Protein AF-A0A1Q3LEE1-F1 (afdb_monomer)

Structure (mmCIF, N/CA/C/O backbone):
data_AF-A0A1Q3LEE1-F1
#
_entry.id   AF-A0A1Q3LEE1-F1
#
loop_
_atom_site.group_PDB
_atom_site.id
_atom_site.type_symbol
_atom_site.label_atom_id
_atom_site.label_alt_id
_atom_site.label_comp_id
_atom_site.label_asym_id
_atom_site.label_entity_id
_atom_site.label_seq_id
_atom_site.pdbx_PDB_ins_code
_atom_site.Cartn_x
_atom_site.Cartn_y
_atom_site.Cartn_z
_atom_site.occupancy
_atom_site.B_iso_or_equiv
_atom_site.auth_seq_id
_atom_site.auth_comp_id
_atom_site.auth_asym_id
_atom_site.auth_atom_id
_atom_site.pdbx_PDB_model_num
ATOM 1 N N . MET A 1 1 ? 11.798 -14.692 -17.135 1.00 53.94 1 MET A N 1
ATOM 2 C CA . MET A 1 1 ? 11.768 -13.295 -17.618 1.00 53.94 1 MET A CA 1
ATOM 3 C C . MET A 1 1 ? 13.071 -13.007 -18.363 1.00 53.94 1 MET A C 1
ATOM 5 O O . MET A 1 1 ? 14.098 -13.485 -17.883 1.00 53.94 1 MET A O 1
ATOM 9 N N . PRO A 1 2 ? 13.052 -12.313 -19.517 1.00 54.94 2 PRO A N 1
ATOM 10 C CA . PRO A 1 2 ? 14.254 -12.008 -20.306 1.00 54.94 2 PRO A CA 1
ATOM 11 C C . PRO A 1 2 ? 15.238 -11.111 -19.531 1.00 54.94 2 PRO A C 1
ATOM 13 O O . PRO A 1 2 ? 14.809 -10.198 -18.829 1.00 54.94 2 PRO A O 1
ATOM 16 N N . HIS A 1 3 ? 16.548 -11.368 -19.636 1.00 54.69 3 HIS A N 1
ATOM 17 C CA . HIS A 1 3 ? 17.606 -10.634 -18.909 1.00 54.69 3 HIS A CA 1
ATOM 18 C C . HIS A 1 3 ? 17.744 -9.156 -19.316 1.00 54.69 3 HIS A C 1
ATOM 20 O O . HIS A 1 3 ? 18.229 -8.341 -18.546 1.00 54.69 3 HIS A O 1
ATOM 26 N N . GLU A 1 4 ? 17.251 -8.802 -20.494 1.00 56.72 4 GLU A N 1
ATOM 27 C CA . GLU A 1 4 ? 17.292 -7.465 -21.109 1.00 56.72 4 GLU A CA 1
ATOM 28 C C . GLU A 1 4 ? 16.607 -6.384 -20.251 1.00 56.72 4 GLU A C 1
ATOM 30 O O . GLU A 1 4 ? 16.949 -5.207 -20.311 1.00 56.72 4 GLU A O 1
ATOM 35 N N . TRP A 1 5 ? 15.644 -6.784 -19.415 1.00 54.28 5 TRP A N 1
ATOM 36 C CA . TRP A 1 5 ? 14.927 -5.875 -18.519 1.00 54.28 5 TRP A CA 1
ATOM 37 C C . TRP A 1 5 ? 15.733 -5.516 -17.261 1.00 54.28 5 TRP A C 1
ATOM 39 O O . TRP A 1 5 ? 15.422 -4.515 -16.624 1.00 54.28 5 TRP A O 1
ATOM 49 N N . LEU A 1 6 ? 16.778 -6.285 -16.917 1.00 52.91 6 LEU A N 1
ATOM 50 C CA . LEU A 1 6 ? 17.657 -5.997 -15.775 1.00 52.91 6 LEU A CA 1
ATOM 51 C C . LEU A 1 6 ? 18.603 -4.824 -16.056 1.00 52.91 6 LEU A C 1
ATOM 53 O O . LEU A 1 6 ? 18.880 -4.054 -15.145 1.00 52.91 6 LEU A O 1
ATOM 57 N N . GLU A 1 7 ? 19.041 -4.627 -17.304 1.00 54.00 7 GLU A N 1
ATOM 58 C CA . GLU A 1 7 ? 20.001 -3.566 -17.664 1.00 54.00 7 GLU A CA 1
ATOM 59 C C . GLU A 1 7 ? 19.440 -2.146 -17.504 1.00 54.00 7 GLU A C 1
ATOM 61 O O . GLU A 1 7 ? 20.195 -1.183 -17.384 1.00 54.00 7 GLU A O 1
ATOM 66 N N . ARG A 1 8 ? 18.110 -2.001 -17.477 1.00 56.00 8 ARG A N 1
ATOM 67 C CA . ARG A 1 8 ? 17.429 -0.712 -17.271 1.00 56.00 8 ARG A CA 1
ATOM 68 C C . ARG A 1 8 ? 17.064 -0.439 -15.815 1.00 56.00 8 ARG A C 1
ATOM 70 O O . ARG A 1 8 ? 16.550 0.635 -15.515 1.00 56.00 8 ARG A O 1
ATOM 77 N N . THR A 1 9 ? 17.320 -1.391 -14.922 1.00 55.12 9 THR A N 1
ATOM 78 C CA . THR A 1 9 ? 16.983 -1.288 -13.500 1.00 55.12 9 THR A CA 1
ATOM 79 C C . THR A 1 9 ? 18.255 -1.290 -12.654 1.00 55.12 9 THR A C 1
ATOM 81 O O . THR A 1 9 ? 19.209 -1.984 -12.993 1.00 55.12 9 THR A O 1
ATOM 84 N N . PRO A 1 10 ? 18.300 -0.581 -11.514 1.00 59.66 10 PRO A N 1
ATOM 85 C CA . PRO A 1 10 ? 19.472 -0.574 -10.635 1.00 59.66 10 PRO A CA 1
ATOM 86 C C . PRO A 1 10 ? 19.698 -1.903 -9.881 1.00 59.66 10 PRO A C 1
ATOM 88 O O . PRO A 1 10 ? 20.530 -1.954 -8.977 1.00 59.66 10 PRO A O 1
ATOM 91 N N . PHE A 1 11 ? 18.974 -2.981 -10.213 1.00 55.03 11 PHE A N 1
ATOM 92 C CA . PHE A 1 11 ? 19.088 -4.277 -9.545 1.00 55.03 11 PHE A CA 1
ATOM 93 C C . PHE A 1 11 ? 19.726 -5.328 -10.438 1.00 55.03 11 PHE A C 1
ATOM 95 O O . PHE A 1 11 ? 19.343 -5.524 -11.582 1.00 55.03 11 PHE A O 1
ATOM 102 N N . SER A 1 12 ? 20.639 -6.092 -9.847 1.00 61.00 12 SER A N 1
ATOM 103 C CA . SER A 1 12 ? 21.261 -7.269 -10.453 1.00 61.00 12 SER A CA 1
ATOM 104 C C . SER A 1 12 ? 20.377 -8.522 -10.410 1.00 61.00 12 SER A C 1
ATOM 106 O O . SER A 1 12 ? 20.724 -9.536 -11.010 1.00 61.00 12 SER A O 1
ATOM 108 N N . SER A 1 13 ? 19.244 -8.491 -9.692 1.00 64.00 13 SER A N 1
ATOM 109 C CA . SER A 1 13 ? 18.346 -9.641 -9.549 1.00 64.00 13 SER A CA 1
ATOM 110 C C . SER A 1 13 ? 16.926 -9.252 -9.126 1.00 64.00 13 SER A C 1
ATOM 112 O O . SER A 1 13 ? 16.731 -8.429 -8.231 1.00 64.00 13 SER A O 1
ATOM 114 N N . TRP A 1 14 ? 15.933 -9.943 -9.696 1.00 64.44 14 TRP A N 1
ATOM 115 C CA . TRP A 1 14 ? 14.504 -9.853 -9.351 1.00 64.44 14 TRP A CA 1
ATOM 116 C C . TRP A 1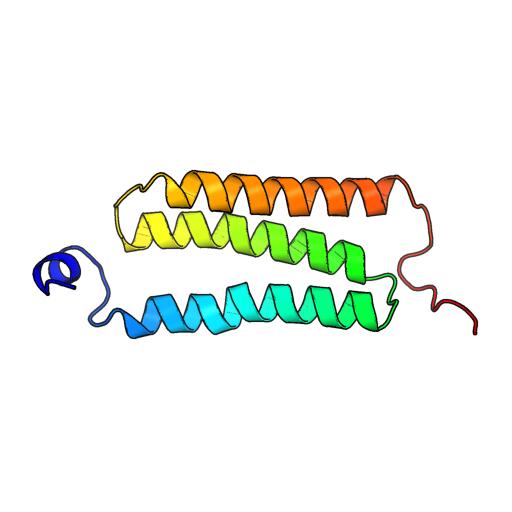 14 ? 14.168 -10.346 -7.933 1.00 64.44 14 TRP A C 1
ATOM 118 O O . TRP A 1 14 ? 13.053 -10.153 -7.451 1.00 64.44 14 TRP A O 1
ATOM 128 N N . VAL A 1 15 ? 15.131 -10.969 -7.251 1.00 68.75 15 VAL A N 1
ATOM 129 C CA . VAL A 1 15 ? 14.967 -11.499 -5.891 1.00 68.75 15 VAL A CA 1
ATOM 130 C C . VAL A 1 15 ? 14.830 -10.376 -4.861 1.00 68.75 15 VAL A C 1
ATOM 132 O O . VAL A 1 15 ? 14.039 -10.501 -3.930 1.00 68.75 15 VAL A O 1
ATOM 135 N N . TRP A 1 16 ? 15.547 -9.261 -5.032 1.00 71.94 16 TRP A N 1
ATOM 136 C CA . TRP A 1 16 ? 15.526 -8.154 -4.071 1.00 71.94 16 TRP A CA 1
ATOM 137 C C . TRP A 1 16 ? 14.178 -7.422 -4.022 1.00 71.94 16 TRP A C 1
ATOM 139 O O . TRP A 1 16 ? 13.624 -7.314 -2.926 1.00 71.94 16 TRP A O 1
ATOM 149 N N . PRO A 1 17 ? 13.585 -6.996 -5.158 1.00 69.62 17 PRO A N 1
ATOM 150 C CA . PRO A 1 17 ? 12.239 -6.422 -5.156 1.00 69.62 17 PRO A CA 1
ATOM 151 C C . PRO A 1 17 ? 11.198 -7.375 -4.556 1.00 69.62 17 PRO A C 1
ATOM 153 O O . PRO A 1 17 ? 10.384 -6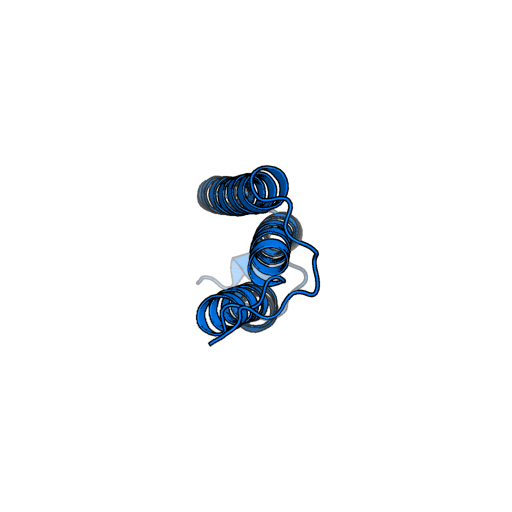.961 -3.734 1.00 69.62 17 PRO A O 1
ATOM 156 N N . GLY A 1 18 ? 11.265 -8.667 -4.904 1.00 74.06 18 GLY A N 1
ATOM 157 C CA . GLY A 1 18 ? 10.355 -9.689 -4.384 1.00 74.06 18 GLY A CA 1
ATOM 158 C C . GLY A 1 18 ? 10.486 -9.920 -2.875 1.00 74.06 18 GLY A C 1
ATOM 159 O O . GLY A 1 18 ? 9.482 -10.098 -2.188 1.00 74.06 18 GLY A O 1
ATOM 160 N N . LEU A 1 19 ? 11.707 -9.873 -2.334 1.00 80.81 19 LEU A N 1
ATOM 161 C CA . LEU A 1 19 ? 11.948 -10.022 -0.899 1.00 80.81 19 LEU A CA 1
ATOM 162 C C . LEU A 1 19 ? 11.371 -8.844 -0.113 1.00 80.81 19 LEU A C 1
ATOM 164 O O . LEU A 1 19 ? 10.729 -9.044 0.915 1.00 80.81 19 LEU A O 1
ATOM 168 N N . ILE A 1 20 ? 11.567 -7.620 -0.603 1.00 78.69 20 ILE A N 1
ATOM 169 C CA . ILE A 1 20 ? 11.047 -6.428 0.067 1.00 78.69 20 ILE A CA 1
ATOM 170 C C . ILE A 1 20 ? 9.512 -6.392 -0.019 1.00 78.69 20 ILE A C 1
ATOM 172 O O . ILE A 1 20 ? 8.859 -6.104 0.983 1.00 78.69 20 ILE A O 1
ATOM 176 N N . LEU A 1 21 ? 8.929 -6.789 -1.157 1.00 79.88 21 LEU A N 1
ATOM 177 C CA . LEU A 1 21 ? 7.489 -7.042 -1.293 1.00 79.88 21 LEU A CA 1
ATOM 178 C C . LEU A 1 21 ? 6.987 -8.031 -0.235 1.00 79.88 21 LEU A C 1
ATOM 180 O O . LEU A 1 21 ? 6.049 -7.741 0.503 1.00 79.88 21 LEU A O 1
ATOM 184 N N . GLY A 1 22 ? 7.628 -9.194 -0.123 1.00 78.69 22 GLY A N 1
ATOM 185 C CA . GLY A 1 22 ? 7.212 -10.226 0.824 1.00 78.69 22 GLY A CA 1
ATOM 186 C C . GLY A 1 22 ? 7.330 -9.780 2.283 1.00 78.69 22 GLY A C 1
ATOM 187 O O . GLY A 1 22 ? 6.417 -10.000 3.077 1.00 78.69 22 GLY A O 1
ATOM 188 N N . VAL A 1 23 ? 8.435 -9.123 2.639 1.00 81.69 23 VAL A N 1
ATOM 189 C CA . VAL A 1 23 ? 8.746 -8.769 4.030 1.00 81.69 23 VAL A CA 1
ATOM 190 C C . VAL A 1 23 ? 8.045 -7.487 4.467 1.00 81.69 23 VAL A C 1
ATOM 192 O O . VAL A 1 23 ? 7.413 -7.476 5.519 1.00 81.69 23 VAL A O 1
ATOM 195 N N . ILE A 1 24 ? 8.134 -6.405 3.692 1.00 79.31 24 ILE A N 1
ATOM 196 C CA . ILE A 1 24 ? 7.577 -5.104 4.087 1.00 79.31 24 ILE A CA 1
ATOM 197 C C . ILE A 1 24 ? 6.080 -5.064 3.796 1.00 79.31 24 ILE A C 1
ATOM 199 O O . ILE A 1 24 ? 5.281 -4.833 4.706 1.00 79.31 24 ILE A O 1
ATOM 203 N N . VAL A 1 25 ? 5.682 -5.322 2.548 1.00 81.31 25 VAL A N 1
ATOM 204 C CA . VAL A 1 25 ? 4.265 -5.254 2.165 1.00 81.31 25 VAL A CA 1
ATOM 205 C C . VAL A 1 25 ? 3.509 -6.424 2.786 1.00 81.31 25 VAL A C 1
ATOM 207 O O . VAL A 1 25 ? 2.568 -6.198 3.551 1.00 81.31 25 VAL A O 1
ATOM 210 N N . GLY A 1 26 ? 3.977 -7.655 2.564 1.00 78.88 26 GLY A N 1
ATOM 211 C CA . GLY A 1 26 ? 3.373 -8.856 3.144 1.00 78.88 26 GLY A CA 1
ATOM 212 C C . GLY A 1 26 ? 3.398 -8.857 4.675 1.00 78.88 26 GLY A C 1
ATOM 213 O O . GLY A 1 26 ? 2.387 -9.172 5.305 1.00 78.88 26 GLY A O 1
ATOM 214 N N . GLY A 1 27 ? 4.501 -8.419 5.293 1.00 81.38 27 GLY A N 1
ATOM 215 C CA . GLY A 1 27 ? 4.602 -8.283 6.749 1.00 81.38 27 GLY A CA 1
ATOM 216 C C . GLY A 1 27 ? 3.633 -7.251 7.323 1.00 81.38 27 GLY A C 1
ATOM 217 O O . GLY A 1 27 ? 2.971 -7.533 8.321 1.00 81.38 27 GLY A O 1
ATOM 218 N N . SER A 1 28 ? 3.466 -6.091 6.676 1.00 78.81 28 SER A N 1
ATOM 219 C CA . SER A 1 28 ? 2.489 -5.082 7.116 1.00 78.81 28 SER A CA 1
ATOM 220 C C . SER A 1 28 ? 1.048 -5.610 7.076 1.00 78.81 28 SER A C 1
ATOM 222 O O . SER A 1 28 ? 0.274 -5.359 8.002 1.00 78.81 28 SER A O 1
ATOM 224 N N . GLN A 1 29 ? 0.703 -6.399 6.051 1.00 77.69 29 GLN A N 1
ATOM 225 C CA . GLN A 1 29 ? -0.618 -7.016 5.917 1.00 77.69 29 GLN A CA 1
ATOM 226 C C . GLN A 1 29 ? -0.836 -8.121 6.958 1.00 77.69 29 GLN A C 1
ATOM 228 O O . GLN A 1 29 ? -1.891 -8.174 7.592 1.00 77.69 29 GLN A O 1
ATOM 233 N N . LEU A 1 30 ? 0.176 -8.963 7.193 1.00 79.38 30 LEU A N 1
ATOM 234 C CA . LEU A 1 30 ? 0.163 -9.976 8.251 1.00 79.38 30 LEU A CA 1
ATOM 235 C C . LEU A 1 30 ? -0.036 -9.344 9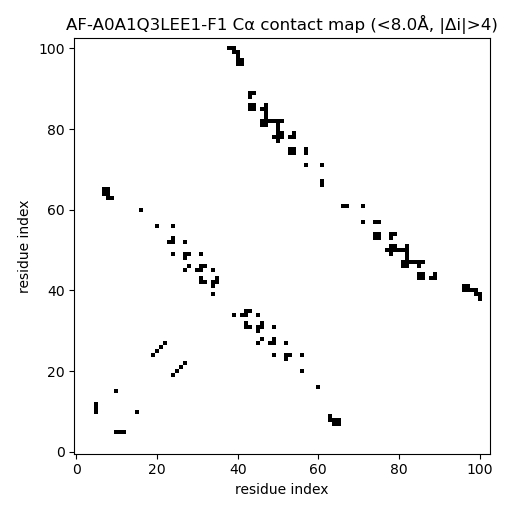.630 1.00 79.38 30 LEU A C 1
ATOM 237 O O . LEU A 1 30 ? -0.889 -9.802 10.387 1.00 79.38 30 LEU A O 1
ATOM 241 N N . LEU A 1 31 ? 0.689 -8.268 9.943 1.00 75.31 31 LEU A N 1
ATOM 242 C CA . LEU A 1 31 ? 0.541 -7.543 11.207 1.00 75.31 31 LEU A CA 1
ATOM 243 C C . LEU A 1 31 ? -0.871 -6.971 11.379 1.00 75.31 31 LEU A C 1
ATOM 245 O O . LEU A 1 31 ? -1.435 -7.066 12.471 1.00 75.31 31 LEU A O 1
ATOM 249 N N . ALA A 1 32 ? -1.469 -6.437 10.312 1.00 73.06 32 ALA A N 1
ATOM 250 C CA . ALA A 1 32 ? -2.841 -5.943 10.345 1.00 73.06 32 ALA A CA 1
ATOM 251 C C . ALA A 1 32 ? -3.853 -7.072 10.626 1.00 73.06 32 ALA A C 1
ATOM 253 O O . ALA A 1 32 ? -4.694 -6.939 11.516 1.00 73.06 32 ALA A O 1
ATOM 254 N N . ILE A 1 33 ? -3.719 -8.223 9.955 1.00 75.25 33 ILE A N 1
ATOM 255 C CA . ILE A 1 33 ? -4.592 -9.393 10.165 1.00 75.25 33 ILE A CA 1
ATOM 256 C C . ILE A 1 33 ? -4.417 -9.979 11.571 1.00 75.25 33 ILE A C 1
ATOM 258 O O . ILE A 1 33 ? -5.403 -10.302 12.234 1.00 75.25 33 ILE A O 1
ATOM 262 N N . VAL A 1 34 ? -3.179 -10.110 12.054 1.00 75.25 34 VAL A N 1
ATOM 263 C CA . VAL A 1 34 ? -2.889 -10.612 13.406 1.00 75.25 34 VAL A CA 1
ATOM 264 C C . VAL A 1 34 ? -3.498 -9.685 14.460 1.00 75.25 34 VAL A C 1
ATOM 266 O O . VAL A 1 34 ? -4.140 -10.162 15.400 1.00 75.25 34 VAL A O 1
ATOM 269 N N . ALA A 1 35 ? -3.383 -8.367 14.282 1.00 68.06 35 ALA A N 1
ATOM 270 C CA . ALA A 1 35 ? -3.985 -7.395 15.187 1.00 68.06 35 ALA A CA 1
ATOM 271 C C . ALA A 1 35 ? -5.521 -7.449 15.171 1.00 68.06 35 ALA A C 1
ATOM 273 O O . ALA A 1 35 ? -6.152 -7.367 16.230 1.00 68.06 35 ALA A O 1
ATOM 274 N N . GLN A 1 36 ? -6.125 -7.646 13.994 1.00 68.25 36 GLN A N 1
ATOM 275 C CA . GLN A 1 36 ? -7.572 -7.800 13.848 1.00 68.25 36 GLN A CA 1
ATOM 276 C C . GLN A 1 36 ? -8.075 -9.091 14.502 1.00 68.25 36 GLN A C 1
ATOM 278 O O . GLN A 1 36 ? -9.063 -9.073 15.239 1.00 68.25 36 GLN A O 1
ATOM 283 N N . ARG A 1 37 ? -7.358 -10.205 14.314 1.00 69.62 37 ARG A N 1
ATOM 284 C CA . ARG A 1 37 ? -7.688 -11.501 14.921 1.00 69.62 37 ARG A CA 1
ATOM 285 C C . ARG A 1 37 ? -7.523 -11.490 16.442 1.00 69.62 37 ARG A C 1
ATOM 287 O O . ARG A 1 37 ? -8.285 -12.154 17.137 1.00 69.62 37 ARG A O 1
ATOM 294 N N . GLY A 1 38 ? -6.598 -10.681 16.956 1.00 66.38 38 GLY A N 1
ATOM 295 C CA . GLY A 1 38 ? -6.440 -10.407 18.385 1.00 66.38 38 GLY A CA 1
ATOM 296 C C . GLY A 1 38 ? -7.455 -9.417 18.977 1.00 66.38 38 GLY A C 1
ATOM 297 O O . GLY A 1 38 ? -7.376 -9.127 20.168 1.00 66.38 38 GLY A O 1
ATOM 298 N N . ARG A 1 39 ? -8.402 -8.891 18.176 1.00 61.03 39 ARG A N 1
ATOM 299 C CA . ARG A 1 39 ? -9.383 -7.855 18.568 1.00 61.03 39 ARG A CA 1
ATOM 300 C C . ARG A 1 39 ? -8.751 -6.614 19.210 1.00 61.03 39 ARG A C 1
ATOM 302 O O . ARG A 1 39 ? -9.369 -5.948 20.043 1.00 61.03 39 ARG A O 1
ATOM 309 N N . TYR A 1 40 ? -7.519 -6.287 18.832 1.00 58.19 40 TYR A N 1
ATOM 310 C CA . TYR A 1 40 ? -6.848 -5.110 19.364 1.00 58.19 40 TYR A CA 1
ATOM 311 C C . TYR A 1 40 ? -7.421 -3.842 18.726 1.00 58.19 40 TYR A C 1
ATOM 313 O O . TYR A 1 40 ? -7.606 -3.779 17.514 1.00 58.19 40 TYR A O 1
ATOM 321 N N . SER A 1 41 ? -7.651 -2.795 19.524 1.00 59.22 41 SER A N 1
ATOM 322 C CA . SER A 1 41 ? -8.162 -1.506 19.023 1.00 59.22 41 SER A CA 1
ATOM 323 C C . SER A 1 41 ? -7.233 -0.848 17.987 1.00 59.22 41 SER A C 1
ATOM 325 O O . SER A 1 41 ? -7.691 -0.050 17.175 1.00 59.22 41 SER A O 1
ATOM 327 N N . ILE A 1 42 ? -5.943 -1.215 17.975 1.00 64.81 42 ILE A N 1
ATOM 328 C CA . ILE A 1 42 ? -4.945 -0.757 16.994 1.00 64.81 42 ILE A CA 1
ATOM 329 C C . ILE A 1 42 ? -5.085 -1.431 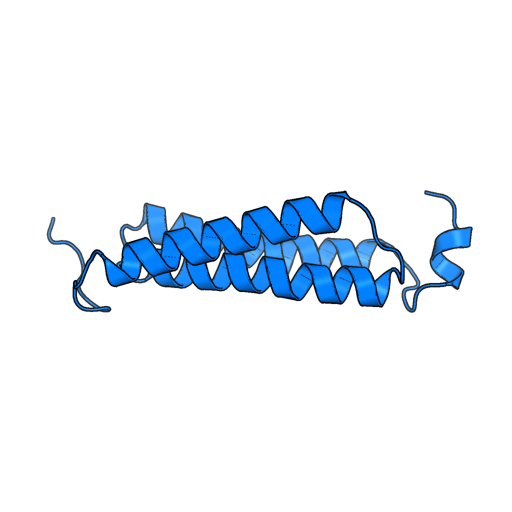15.618 1.00 64.81 42 ILE A C 1
ATOM 331 O O . ILE A 1 42 ? -4.464 -0.980 14.660 1.00 64.81 42 ILE A O 1
ATOM 335 N N . ALA A 1 43 ? -5.913 -2.477 15.490 1.00 68.19 43 ALA A N 1
ATOM 336 C CA . ALA A 1 43 ? -6.101 -3.212 14.239 1.00 68.19 43 ALA A CA 1
ATOM 337 C C . ALA A 1 43 ? -6.466 -2.283 13.076 1.00 68.19 43 ALA A C 1
ATOM 339 O O . ALA A 1 43 ? -5.864 -2.359 12.011 1.00 68.19 43 ALA A O 1
ATOM 340 N N . TRP A 1 44 ? -7.382 -1.340 13.296 1.00 68.81 44 TRP A N 1
ATOM 341 C CA . TRP A 1 44 ? -7.798 -0.393 12.263 1.00 68.81 44 TRP A CA 1
ATOM 342 C C . TRP A 1 44 ? -6.684 0.589 11.873 1.00 68.81 44 TRP A C 1
ATOM 344 O O . TRP A 1 44 ? -6.502 0.867 10.691 1.00 68.81 44 TRP A O 1
ATOM 354 N N . GLY A 1 45 ? -5.871 1.039 12.835 1.00 73.62 45 GLY A N 1
ATOM 355 C CA . GLY A 1 45 ? -4.676 1.843 12.554 1.00 73.62 45 GLY A CA 1
ATOM 356 C C . GLY A 1 45 ? -3.633 1.074 11.743 1.00 73.62 45 GLY A C 1
ATOM 357 O O . GLY A 1 45 ? -3.052 1.620 10.810 1.00 73.62 45 GLY A O 1
ATOM 358 N N . LEU A 1 46 ? -3.450 -0.217 12.034 1.00 77.06 46 LEU A N 1
ATOM 359 C CA . LEU A 1 46 ? -2.560 -1.101 11.278 1.00 77.06 46 LEU A CA 1
ATOM 360 C C . LEU A 1 46 ? -3.084 -1.398 9.870 1.00 77.06 46 LEU A C 1
ATOM 362 O O . LEU A 1 46 ? -2.287 -1.460 8.939 1.00 77.06 46 LEU A O 1
ATOM 366 N N . HIS A 1 47 ? -4.400 -1.523 9.677 1.00 78.31 47 HIS A N 1
ATOM 367 C CA . HIS A 1 47 ? -4.985 -1.639 8.338 1.00 78.31 47 HIS A CA 1
ATOM 368 C C . HIS A 1 47 ? -4.767 -0.371 7.508 1.00 78.31 47 HIS A C 1
ATOM 370 O O . HIS A 1 47 ? -4.407 -0.483 6.334 1.00 78.31 47 HIS A O 1
ATOM 376 N N . ALA A 1 48 ? -4.924 0.813 8.111 1.00 77.56 48 ALA A N 1
ATOM 377 C CA . ALA A 1 48 ? -4.628 2.083 7.452 1.00 77.56 48 ALA A CA 1
ATOM 378 C C . ALA A 1 48 ? -3.134 2.207 7.111 1.00 77.56 48 ALA A C 1
ATOM 380 O O . ALA A 1 48 ? -2.783 2.525 5.978 1.00 77.56 48 ALA A O 1
ATOM 381 N N . ALA A 1 49 ? -2.249 1.878 8.057 1.00 79.19 49 ALA A N 1
ATOM 382 C CA . ALA A 1 49 ? -0.805 1.887 7.835 1.00 79.19 49 ALA A CA 1
ATOM 383 C C . ALA A 1 49 ? -0.383 0.889 6.746 1.00 79.19 49 ALA A C 1
ATOM 385 O O . ALA A 1 49 ? 0.410 1.234 5.879 1.00 79.19 49 ALA A O 1
ATOM 386 N N . SER A 1 50 ? -0.940 -0.323 6.739 1.00 83.06 50 SER A N 1
ATOM 387 C CA . SER A 1 50 ? -0.653 -1.337 5.719 1.00 83.06 50 SER A CA 1
ATOM 388 C C . SER A 1 50 ? -1.129 -0.910 4.325 1.00 83.06 50 SER A C 1
ATOM 390 O O . SER A 1 50 ? -0.413 -1.115 3.345 1.00 83.06 50 SER A O 1
ATOM 392 N N . GLY A 1 51 ? -2.291 -0.255 4.225 1.00 81.88 51 GLY A N 1
ATOM 393 C CA . GLY A 1 51 ? -2.768 0.310 2.960 1.00 81.88 51 GLY A CA 1
ATOM 394 C C . GLY A 1 51 ? -1.854 1.429 2.450 1.00 81.88 51 GLY A C 1
ATOM 395 O O . GLY A 1 51 ? -1.509 1.451 1.269 1.00 81.88 51 GLY A O 1
ATOM 396 N N . LEU A 1 52 ? -1.364 2.290 3.348 1.00 83.00 52 LEU A N 1
ATOM 397 C CA . LEU A 1 52 ? -0.391 3.327 3.009 1.00 83.00 52 LEU A CA 1
ATOM 398 C C . LEU A 1 52 ? 0.964 2.737 2.586 1.00 83.00 52 LEU A C 1
ATOM 400 O O . LEU A 1 52 ? 1.554 3.201 1.614 1.00 83.00 52 LEU A O 1
ATOM 404 N N . VAL A 1 53 ? 1.442 1.693 3.270 1.00 85.00 53 VAL A N 1
ATOM 405 C CA . VAL A 1 53 ? 2.665 0.961 2.899 1.00 85.00 53 VAL A CA 1
ATOM 406 C C . VAL A 1 53 ? 2.535 0.375 1.495 1.00 85.00 53 VAL A C 1
ATOM 408 O O . VAL A 1 53 ? 3.457 0.527 0.699 1.00 85.00 53 VAL A O 1
ATOM 411 N N . MET A 1 54 ? 1.387 -0.222 1.158 1.00 81.56 54 MET A N 1
ATOM 412 C CA . MET A 1 54 ? 1.105 -0.706 -0.198 1.00 81.56 54 MET A CA 1
ATOM 413 C C . MET A 1 54 ? 1.160 0.434 -1.228 1.00 81.56 54 MET A C 1
ATOM 415 O O . MET A 1 54 ? 1.791 0.293 -2.271 1.00 81.56 54 MET A O 1
ATOM 419 N N . MET A 1 55 ? 0.554 1.590 -0.934 1.00 84.50 55 MET A N 1
ATOM 420 C CA . MET A 1 55 ? 0.591 2.751 -1.833 1.00 84.50 55 MET A CA 1
ATOM 421 C C . MET A 1 55 ? 2.017 3.281 -2.040 1.00 84.50 55 MET A C 1
ATOM 423 O O . MET A 1 55 ? 2.414 3.517 -3.179 1.00 84.50 55 MET A O 1
ATOM 427 N N . ILE A 1 56 ? 2.799 3.441 -0.965 1.00 83.62 56 ILE A N 1
ATOM 428 C CA . ILE A 1 56 ? 4.206 3.874 -1.029 1.00 83.62 56 ILE A CA 1
ATOM 429 C C . ILE A 1 56 ? 5.031 2.866 -1.832 1.00 83.62 56 ILE A C 1
ATOM 431 O O . ILE A 1 56 ? 5.838 3.260 -2.673 1.00 83.62 56 ILE A O 1
ATOM 435 N N . TRP A 1 57 ? 4.801 1.570 -1.614 1.00 83.69 57 TRP A N 1
ATOM 436 C CA . TRP A 1 57 ? 5.510 0.513 -2.320 1.00 83.69 57 TRP A CA 1
ATOM 437 C C . TRP A 1 57 ? 5.313 0.584 -3.834 1.00 83.69 57 TRP A C 1
ATOM 439 O O . TRP A 1 57 ? 6.272 0.418 -4.575 1.00 83.69 57 TRP A O 1
ATOM 449 N N . ILE A 1 58 ? 4.109 0.898 -4.310 1.00 81.19 58 ILE A N 1
ATOM 450 C CA . ILE A 1 58 ? 3.839 1.022 -5.749 1.00 81.19 58 ILE A CA 1
ATOM 451 C C . ILE A 1 58 ? 4.670 2.140 -6.384 1.00 81.19 58 ILE A C 1
ATOM 453 O O . ILE A 1 58 ? 5.188 1.960 -7.484 1.00 81.19 58 ILE A O 1
ATOM 457 N N . PHE A 1 59 ? 4.858 3.269 -5.694 1.00 79.94 59 PHE A N 1
ATOM 458 C CA . PHE A 1 59 ? 5.755 4.324 -6.176 1.00 79.94 59 PHE A CA 1
ATOM 459 C C . PHE A 1 59 ? 7.205 3.859 -6.229 1.00 79.94 59 PHE A C 1
ATOM 461 O O . PHE A 1 59 ? 7.899 4.154 -7.200 1.00 79.94 59 PHE A O 1
ATOM 468 N N . VAL A 1 60 ? 7.651 3.117 -5.212 1.00 80.50 60 VAL A N 1
ATOM 469 C CA . VAL A 1 60 ? 8.982 2.505 -5.214 1.00 80.50 60 VAL A CA 1
ATOM 470 C C . VAL A 1 60 ? 9.100 1.544 -6.397 1.00 80.50 60 VAL A C 1
ATOM 472 O O . VAL A 1 60 ? 10.026 1.672 -7.181 1.00 80.50 60 VAL A O 1
ATOM 475 N N . GLU A 1 61 ? 8.139 0.651 -6.613 1.00 76.88 61 GLU A N 1
ATOM 476 C CA . GLU A 1 61 ? 8.160 -0.324 -7.706 1.00 76.88 61 GLU A CA 1
ATOM 477 C C . GLU A 1 61 ? 8.186 0.336 -9.094 1.00 76.88 61 GLU A C 1
ATOM 479 O O . GLU A 1 61 ? 8.987 -0.059 -9.940 1.00 76.88 61 GLU A O 1
ATOM 484 N N . ILE A 1 62 ? 7.394 1.392 -9.313 1.00 78.38 62 ILE A N 1
ATOM 485 C CA . ILE A 1 62 ? 7.436 2.186 -10.551 1.00 78.38 62 ILE A CA 1
ATOM 486 C C . ILE A 1 62 ? 8.794 2.883 -10.708 1.00 78.38 62 ILE A C 1
ATOM 488 O O . ILE A 1 62 ? 9.348 2.885 -11.805 1.00 78.38 62 ILE A O 1
ATOM 492 N N . ALA A 1 63 ? 9.357 3.452 -9.637 1.00 75.75 63 ALA A N 1
ATOM 493 C CA . ALA A 1 63 ? 10.669 4.103 -9.677 1.00 75.75 63 ALA A CA 1
ATOM 494 C C . ALA A 1 63 ? 11.810 3.107 -9.946 1.00 75.75 63 ALA A C 1
ATOM 496 O O . ALA A 1 63 ? 12.787 3.453 -10.605 1.00 75.75 63 ALA A O 1
ATOM 497 N N . LEU A 1 64 ? 11.678 1.870 -9.463 1.00 68.62 64 LEU A N 1
ATOM 498 C CA . LEU A 1 64 ? 12.666 0.812 -9.648 1.00 68.62 64 LEU A CA 1
ATOM 499 C C . LEU A 1 64 ? 12.591 0.170 -11.036 1.00 68.62 64 LEU A C 1
ATOM 501 O O . LEU A 1 64 ? 13.633 -0.137 -11.609 1.00 68.62 64 LEU A O 1
ATOM 505 N N . LEU A 1 65 ? 11.383 -0.045 -11.564 1.00 70.38 65 LEU A N 1
ATOM 506 C CA . LEU A 1 65 ? 11.166 -0.680 -12.867 1.00 70.38 65 LEU A CA 1
ATOM 507 C C . LEU A 1 65 ? 11.128 0.322 -14.025 1.00 70.38 65 LEU A C 1
ATOM 509 O O . LEU A 1 65 ? 11.207 -0.100 -15.177 1.00 70.38 65 LEU A O 1
ATOM 513 N N . LEU A 1 66 ? 10.976 1.623 -13.735 1.00 69.31 66 LEU A N 1
ATOM 514 C CA . LEU A 1 66 ? 10.759 2.708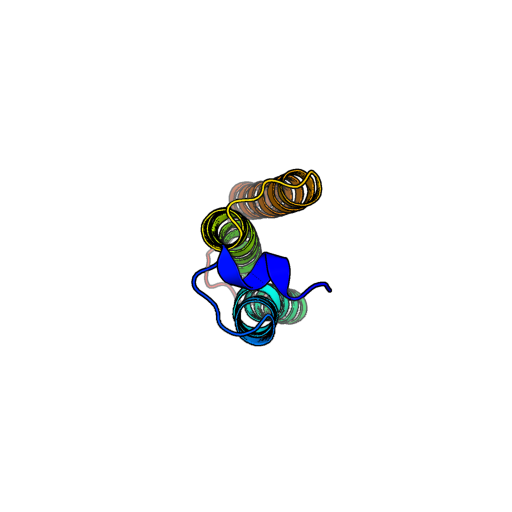 -14.708 1.00 69.31 66 LEU A CA 1
ATOM 515 C C . LEU A 1 66 ? 9.656 2.383 -15.734 1.00 69.31 66 LEU A C 1
ATOM 517 O O . LEU A 1 66 ? 9.632 2.908 -16.847 1.00 69.31 66 LEU A O 1
ATOM 521 N N . VAL A 1 67 ? 8.736 1.500 -15.349 1.00 71.81 67 VAL A N 1
ATOM 522 C CA . VAL A 1 67 ? 7.670 0.951 -16.179 1.00 71.81 67 VAL A CA 1
ATOM 523 C C . VAL A 1 67 ? 6.379 1.056 -15.400 1.00 71.81 67 VAL A C 1
ATOM 525 O O . VAL A 1 67 ? 6.277 0.613 -14.256 1.00 71.81 67 VAL A O 1
ATOM 528 N N . TRP A 1 68 ? 5.381 1.630 -16.057 1.00 73.75 68 TRP A N 1
ATOM 529 C CA . TRP A 1 68 ? 4.031 1.699 -15.539 1.00 73.75 68 TRP A CA 1
ATOM 530 C C . TRP A 1 68 ? 3.204 0.546 -16.109 1.00 73.75 68 TRP A C 1
ATOM 532 O O . TRP A 1 68 ? 3.149 0.351 -17.324 1.00 73.75 68 TRP A O 1
ATOM 542 N N . SER A 1 69 ? 2.560 -0.218 -15.228 1.00 76.88 69 SER A N 1
ATOM 543 C CA . SER A 1 69 ? 1.633 -1.291 -15.583 1.00 76.88 69 SER A CA 1
ATOM 544 C C . SER A 1 69 ? 0.240 -0.991 -15.020 1.00 76.88 69 SER A C 1
ATOM 546 O O . SER A 1 69 ? 0.138 -0.497 -13.895 1.00 76.88 69 SER A O 1
ATOM 548 N N . PRO A 1 70 ? -0.855 -1.359 -15.714 1.00 80.50 70 PRO A N 1
ATOM 549 C CA . PRO A 1 70 ? -2.214 -1.247 -15.175 1.00 80.50 70 PRO A CA 1
ATOM 550 C C . PRO A 1 70 ? -2.395 -1.915 -13.801 1.00 80.50 70 PRO A C 1
ATOM 552 O O . PRO A 1 70 ? -3.220 -1.475 -13.000 1.00 80.50 70 PRO A O 1
ATOM 555 N N . MET A 1 71 ? -1.595 -2.945 -13.498 1.00 77.69 71 MET A N 1
ATOM 556 C CA . MET A 1 71 ? -1.585 -3.614 -12.191 1.00 77.69 71 MET A CA 1
ATOM 557 C C . MET A 1 71 ? -1.216 -2.659 -11.051 1.00 77.69 71 MET A C 1
ATOM 559 O O . MET A 1 71 ? -1.818 -2.733 -9.982 1.00 77.69 71 MET A O 1
ATOM 563 N N . HIS A 1 72 ? -0.294 -1.718 -11.282 1.00 79.81 72 HIS A N 1
ATOM 564 C CA . HIS A 1 72 ? 0.072 -0.694 -10.299 1.00 79.81 72 HIS A CA 1
ATOM 565 C C . HIS A 1 72 ? -1.125 0.176 -9.927 1.00 79.81 72 HIS A C 1
ATOM 567 O O . HIS A 1 72 ? -1.339 0.452 -8.750 1.00 79.81 72 HIS A O 1
ATOM 573 N N . GLY A 1 73 ? -1.945 0.547 -10.914 1.00 78.94 73 GLY A N 1
ATOM 574 C CA . GLY A 1 73 ? -3.181 1.292 -10.679 1.00 78.94 73 GLY A CA 1
ATOM 575 C C . GLY A 1 73 ? -4.161 0.516 -9.800 1.00 78.94 73 GLY A C 1
ATOM 576 O O . GLY A 1 73 ? -4.657 1.055 -8.815 1.00 78.94 73 GLY A O 1
ATOM 577 N N . ILE A 1 74 ? -4.382 -0.768 -10.101 1.00 84.94 74 ILE A N 1
ATOM 578 C CA . ILE A 1 74 ? -5.295 -1.625 -9.329 1.00 84.94 74 ILE A CA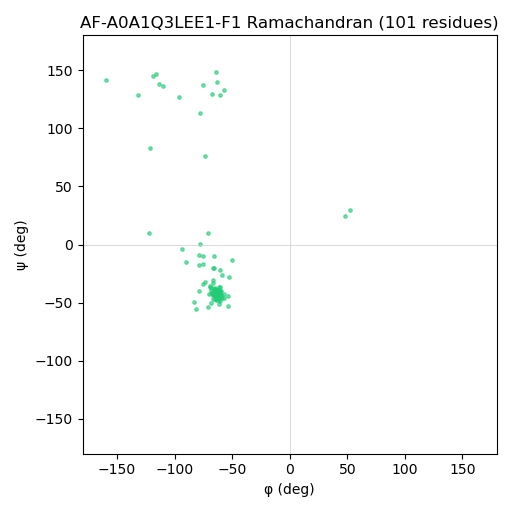 1
ATOM 579 C C . ILE A 1 74 ? -4.815 -1.755 -7.880 1.00 84.94 74 ILE A C 1
ATOM 581 O O . ILE A 1 74 ? -5.584 -1.488 -6.955 1.00 84.94 74 ILE A O 1
ATOM 585 N N . TYR A 1 75 ? -3.543 -2.106 -7.664 1.00 80.75 75 TYR A N 1
ATOM 586 C CA . TYR A 1 75 ? -3.001 -2.248 -6.313 1.00 80.75 75 TYR A CA 1
ATOM 587 C C . TYR A 1 75 ? -3.059 -0.926 -5.541 1.00 80.75 75 TYR A C 1
ATOM 589 O O . TYR A 1 75 ? -3.407 -0.923 -4.359 1.00 80.75 75 TYR A O 1
ATOM 597 N N . PHE A 1 76 ? -2.838 0.206 -6.210 1.00 84.75 76 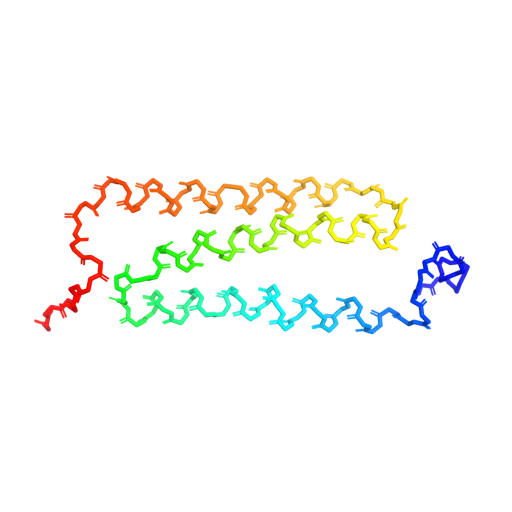PHE A N 1
ATOM 598 C CA . PHE A 1 76 ? -2.906 1.522 -5.584 1.00 84.75 76 PHE A CA 1
ATOM 599 C C . PHE A 1 76 ? -4.331 1.839 -5.144 1.00 84.75 76 PHE A C 1
ATOM 601 O O . PHE A 1 76 ? -4.550 2.232 -4.000 1.00 84.75 76 PHE A O 1
ATOM 608 N N . THR A 1 77 ? -5.314 1.602 -6.014 1.00 84.94 77 THR A N 1
ATOM 609 C CA . THR A 1 77 ? -6.728 1.793 -5.685 1.00 84.94 77 THR A CA 1
ATOM 610 C C . THR A 1 77 ? -7.166 0.873 -4.549 1.00 84.94 77 THR A C 1
ATOM 612 O O . THR A 1 77 ? -7.884 1.321 -3.659 1.00 84.94 77 THR A O 1
ATOM 615 N N . THR A 1 78 ? -6.713 -0.385 -4.517 1.00 85.19 78 THR A N 1
ATOM 616 C CA . THR A 1 78 ? -7.036 -1.293 -3.403 1.00 85.19 78 THR A CA 1
ATOM 617 C C . THR A 1 78 ? -6.396 -0.852 -2.085 1.00 85.19 78 THR A C 1
ATOM 619 O O . THR A 1 78 ? -7.080 -0.845 -1.063 1.00 85.19 78 THR A O 1
ATOM 622 N N . GLY A 1 79 ? -5.133 -0.406 -2.094 1.00 82.00 79 GLY A N 1
ATOM 623 C CA . GLY A 1 79 ? -4.458 0.147 -0.915 1.00 82.00 79 GLY A CA 1
ATOM 624 C C . GLY A 1 79 ? -5.116 1.437 -0.417 1.00 82.00 79 GLY A C 1
ATOM 625 O O . GLY A 1 79 ? -5.316 1.609 0.788 1.00 82.00 79 GLY A O 1
ATOM 626 N N . LEU A 1 80 ? -5.544 2.302 -1.339 1.00 84.06 80 LEU A N 1
ATOM 627 C CA . LEU A 1 80 ? -6.307 3.509 -1.032 1.00 84.06 80 LEU A CA 1
ATOM 628 C C . LEU A 1 80 ? -7.661 3.159 -0.413 1.00 84.06 80 LEU A C 1
ATOM 630 O O . LEU A 1 80 ? -8.008 3.706 0.630 1.00 84.06 80 LEU A O 1
ATOM 634 N N . LEU A 1 81 ? -8.402 2.220 -1.004 1.00 86.50 81 LEU A N 1
ATOM 635 C CA . LEU A 1 81 ? -9.695 1.783 -0.486 1.00 86.50 81 LEU A CA 1
ATOM 636 C C . LEU A 1 81 ? -9.548 1.159 0.906 1.00 86.50 81 LEU A C 1
ATOM 638 O O . LEU A 1 81 ? -10.301 1.513 1.808 1.00 86.50 81 LEU A O 1
ATOM 642 N N . GLN A 1 82 ? -8.547 0.298 1.110 1.00 83.06 82 GLN A N 1
ATOM 643 C CA . GLN A 1 82 ? -8.224 -0.264 2.423 1.00 83.06 82 GLN A CA 1
ATOM 644 C C . GLN A 1 82 ? -7.939 0.845 3.443 1.00 83.06 82 GLN A C 1
ATOM 646 O O . GLN A 1 82 ? -8.469 0.807 4.552 1.00 83.06 82 GLN A O 1
ATOM 651 N N . THR A 1 83 ? -7.140 1.847 3.069 1.00 81.75 83 THR A N 1
ATOM 652 C CA . THR A 1 83 ? -6.793 2.971 3.949 1.00 81.75 83 THR A CA 1
ATOM 653 C C . THR A 1 83 ? -8.018 3.814 4.286 1.00 81.75 83 THR A C 1
ATOM 655 O O . THR A 1 83 ? -8.262 4.090 5.457 1.00 81.75 83 THR A O 1
ATOM 658 N N . VAL A 1 84 ? -8.828 4.175 3.289 1.00 82.38 84 VAL A N 1
ATOM 659 C CA . VAL A 1 84 ? -10.053 4.963 3.473 1.00 82.38 84 VAL A CA 1
ATOM 660 C C . VAL A 1 84 ? -11.047 4.212 4.350 1.00 82.38 84 VAL A C 1
ATOM 662 O O . VAL A 1 84 ? -11.543 4.781 5.314 1.00 82.38 84 VAL A O 1
ATOM 665 N N . LEU A 1 85 ? -11.299 2.929 4.082 1.00 80.44 85 LEU A N 1
ATOM 666 C CA . LEU A 1 85 ? -12.192 2.109 4.902 1.00 80.44 85 LEU A CA 1
ATOM 667 C C . LEU A 1 85 ? -11.683 1.978 6.341 1.00 80.44 85 LEU A C 1
ATOM 669 O O . LEU A 1 85 ? -12.473 2.077 7.275 1.00 80.44 85 LEU A O 1
ATOM 673 N N . ALA A 1 86 ? -10.376 1.802 6.535 1.00 80.12 86 ALA A N 1
ATOM 674 C CA . ALA A 1 86 ? -9.777 1.722 7.861 1.00 80.12 86 ALA A CA 1
ATOM 675 C C . ALA A 1 86 ? -9.864 3.055 8.626 1.00 80.12 86 ALA A C 1
ATOM 677 O O . ALA A 1 86 ? -10.182 3.061 9.815 1.00 80.12 86 ALA A O 1
ATOM 678 N N . VAL A 1 87 ? -9.641 4.185 7.950 1.00 75.69 87 VAL A N 1
ATOM 679 C CA . VAL A 1 87 ? -9.787 5.530 8.529 1.00 75.69 87 VAL A CA 1
ATOM 680 C C . VAL A 1 87 ? -11.250 5.847 8.829 1.00 75.69 87 VAL A C 1
ATOM 682 O O . VAL A 1 87 ? -11.544 6.364 9.902 1.00 75.69 87 VAL A O 1
ATOM 685 N N . LEU A 1 88 ? -12.181 5.497 7.939 1.00 79.94 88 LEU A N 1
ATOM 686 C CA . LEU A 1 88 ? -13.616 5.635 8.188 1.00 79.94 88 LEU A CA 1
ATOM 687 C C . LEU A 1 88 ? -14.060 4.754 9.358 1.00 79.94 88 LEU A C 1
ATOM 689 O O . LEU A 1 88 ? -14.833 5.215 10.186 1.00 79.94 88 LEU A O 1
ATOM 693 N N . ALA A 1 89 ? -13.540 3.532 9.482 1.00 73.31 89 ALA A N 1
ATOM 694 C CA . ALA A 1 89 ? -13.808 2.667 10.628 1.00 73.31 89 ALA A CA 1
ATOM 695 C C . ALA A 1 89 ? -13.249 3.247 11.941 1.00 73.31 89 ALA A C 1
ATOM 697 O O . ALA A 1 89 ? -13.916 3.164 12.970 1.00 73.31 89 ALA A O 1
ATOM 698 N N . LEU A 1 90 ? -12.069 3.880 11.914 1.00 70.69 90 LEU A N 1
ATOM 699 C CA . LEU A 1 90 ? -11.517 4.619 13.059 1.00 70.69 90 LEU A CA 1
ATOM 700 C C . LEU A 1 90 ? -12.351 5.862 13.408 1.00 70.69 90 LEU A C 1
ATOM 702 O O . LEU A 1 90 ? -12.610 6.114 14.579 1.00 70.69 90 LEU A O 1
ATOM 706 N N . GLY A 1 91 ? -12.771 6.638 12.406 1.00 64.88 91 GLY A N 1
ATOM 707 C CA . GLY A 1 91 ? -13.524 7.882 12.586 1.00 64.88 91 GLY A CA 1
ATOM 708 C C . GLY A 1 91 ? -14.991 7.666 12.967 1.00 64.88 91 GLY A C 1
ATOM 709 O O . GLY A 1 91 ? -15.541 8.434 13.751 1.00 64.88 91 GLY A O 1
ATOM 710 N N . ALA A 1 92 ? -15.616 6.599 12.467 1.00 61.66 92 ALA A N 1
ATOM 711 C CA . ALA A 1 92 ? -16.978 6.200 12.819 1.00 61.66 92 ALA A CA 1
ATOM 712 C C . ALA A 1 92 ? -17.063 5.543 14.205 1.00 61.66 92 ALA A C 1
ATOM 714 O O . ALA A 1 92 ? -18.153 5.440 14.769 1.00 61.66 92 ALA A O 1
ATOM 715 N N . TRP A 1 93 ? -15.934 5.098 14.766 1.00 52.00 93 TRP A N 1
ATOM 716 C CA . TRP A 1 93 ? -15.892 4.393 16.040 1.00 52.00 93 TRP A CA 1
ATOM 717 C C . TRP A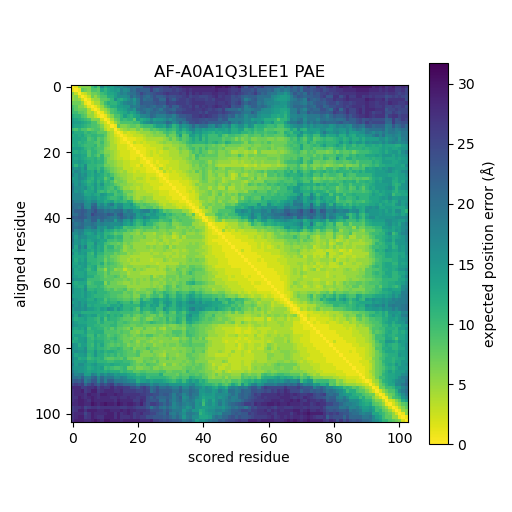 1 93 ? -15.011 5.138 17.053 1.00 52.00 93 TRP A C 1
ATOM 719 O O . TRP A 1 93 ? -13.848 4.778 17.243 1.00 52.00 93 TRP A O 1
ATOM 729 N N . PRO A 1 94 ? -15.545 6.158 17.757 1.00 53.69 94 PRO A N 1
ATOM 730 C CA . PRO A 1 94 ? -14.818 6.864 18.803 1.00 53.69 94 PRO A CA 1
ATOM 731 C C . PRO A 1 94 ? -14.724 5.960 20.038 1.00 53.69 94 PRO A C 1
ATOM 733 O O . PRO A 1 94 ? -15.460 6.109 21.012 1.00 53.69 94 PRO A O 1
ATOM 736 N N . ARG A 1 95 ? -13.843 4.959 19.998 1.00 56.94 95 ARG A N 1
ATOM 737 C CA . ARG A 1 95 ? -13.421 4.223 21.190 1.00 56.94 95 ARG A CA 1
ATOM 738 C C . ARG A 1 95 ? -11.946 4.504 21.455 1.00 56.94 95 ARG A C 1
ATOM 740 O O . ARG A 1 95 ? -11.159 4.563 20.513 1.00 56.94 95 ARG A O 1
ATOM 747 N N . PRO A 1 96 ? -11.569 4.705 22.728 1.00 52.22 96 PRO A N 1
ATOM 748 C CA . PRO A 1 96 ? -10.217 5.096 23.096 1.00 52.22 96 PRO A CA 1
ATOM 749 C C . PRO A 1 96 ? -9.195 4.078 22.580 1.00 52.22 96 PRO A C 1
ATOM 751 O O . PRO A 1 96 ? -9.352 2.875 22.786 1.00 52.22 96 PRO A O 1
ATOM 754 N N . PHE A 1 97 ? -8.130 4.595 21.956 1.00 52.41 97 PHE A N 1
ATOM 755 C CA . PHE A 1 97 ? -7.044 3.881 21.262 1.00 52.41 97 PHE A CA 1
ATOM 756 C C . PHE A 1 97 ? -6.378 2.732 22.055 1.00 52.41 97 PHE A C 1
ATOM 758 O O . PHE A 1 97 ? -5.653 1.926 21.475 1.00 52.41 97 PHE A O 1
ATOM 765 N N . LEU A 1 98 ? -6.625 2.630 23.366 1.00 51.66 98 LEU A N 1
ATOM 766 C CA . LEU A 1 98 ? -6.010 1.677 24.298 1.00 51.66 98 LEU A CA 1
ATOM 767 C C . LEU A 1 98 ? -7.010 0.776 25.051 1.00 51.66 98 LEU A C 1
ATOM 769 O O . LEU A 1 98 ? -6.610 0.062 25.971 1.00 51.66 98 LEU A O 1
ATOM 773 N N . ALA A 1 99 ? -8.298 0.754 24.691 1.00 52.69 99 ALA A N 1
ATOM 774 C CA . ALA A 1 99 ? -9.253 -0.129 25.363 1.00 52.69 99 ALA A CA 1
ATOM 775 C C . ALA A 1 99 ? -9.129 -1.584 24.873 1.00 52.69 99 ALA A C 1
ATOM 777 O O . ALA A 1 99 ? -9.461 -1.912 23.733 1.00 52.69 99 ALA A O 1
ATOM 778 N N . ARG A 1 100 ? -8.686 -2.484 25.760 1.00 54.78 100 ARG A N 1
ATOM 779 C CA . ARG A 1 100 ? -8.886 -3.932 25.590 1.00 54.78 100 ARG A CA 1
ATOM 780 C C . ARG A 1 100 ? -10.383 -4.222 25.717 1.00 54.78 100 ARG A C 1
ATOM 782 O O . ARG A 1 100 ? -11.000 -3.784 26.684 1.00 54.78 100 ARG A O 1
ATOM 789 N N . MET A 1 101 ? -10.966 -4.946 24.760 1.00 52.75 101 MET A N 1
ATOM 790 C CA . MET A 1 101 ? -12.352 -5.411 24.895 1.00 52.75 101 MET A CA 1
ATOM 791 C C . MET A 1 101 ? -12.458 -6.327 26.130 1.00 52.75 101 MET A C 1
ATOM 793 O O . MET A 1 101 ? -11.642 -7.248 26.244 1.00 52.75 101 MET A O 1
ATOM 797 N N . PRO A 1 102 ? -13.406 -6.090 27.060 1.00 55.28 102 PRO A N 1
ATOM 798 C CA . PRO A 1 102 ? -13.662 -7.015 28.159 1.00 55.28 102 PRO A CA 1
ATOM 799 C C . PRO A 1 102 ? -14.173 -8.352 27.611 1.00 55.28 102 PRO A C 1
ATOM 801 O O . PRO A 1 102 ? -14.803 -8.380 26.552 1.00 55.28 102 PRO A O 1
ATOM 804 N N . ARG A 1 103 ? -13.837 -9.432 28.326 1.00 51.06 103 ARG A N 1
ATOM 805 C CA . ARG A 1 103 ? -14.236 -10.815 28.029 1.00 51.06 103 ARG A CA 1
ATOM 806 C C . ARG A 1 103 ? -15.748 -10.985 27.967 1.00 51.06 103 ARG A C 1
ATOM 808 O O . ARG A 1 103 ? -16.427 -10.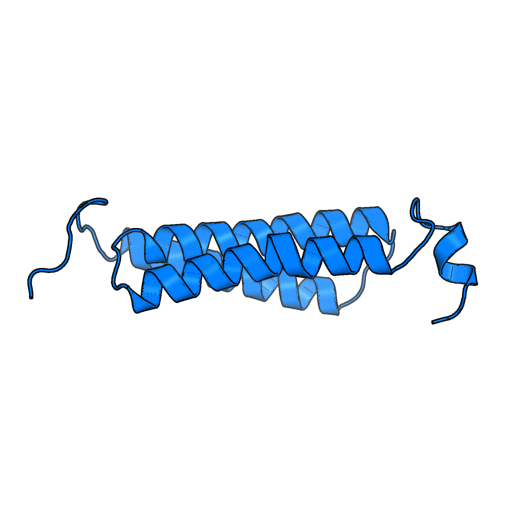341 28.795 1.00 51.06 103 ARG A O 1
#

Mean predicted aligned error: 11.2 Å

Nearest PDB structures (foldseek):
  2rld-assembly1_E  TM=5.905E-01  e=3.022E+00  Bacteroides thetaiotaomicron VPI-5482
  3bt5-assembly1_A  TM=7.232E-01  e=7.848E+00  Deinococcus radiodurans R1 = ATCC 13939 = DSM 20539
  4dwl-assembly1_D  TM=5.488E-01  e=6.632E+00  Rauchvirus BPP1
  8zz0-assembly1_F  TM=3.857E-01  e=4.476E+00  Vibrio alginolyticus
  5imr-assembly1_X  TM=4.384E-01  e=9.825E+00  Thermus thermophilus HB8

Secondary structure (DSSP, 8-state):
--GGGTTTSS-S-THHHHHHIIIIIHHHHHHHHHHHHTT-TTHHHHHHHHHHHHHHHHHHHHHHH----HHHHHHHHHHHHHHHHHHHHHHH----TT-PPP-

Foldseek 3Di:
DDPVLVVVFPDPDPVVLVVCCCCQLVVLVVVLVVCVVQVALCSLVSQLVSLVSQLVSLVVVCVGSVDDDVVSVVSNVVSVVSNVVSVCVCVVDPDDNGDDDDD

Sequence (103 aa):
MPHEWLERTPFSSWVWPGLILGVIVGGSQLLAIVAQRGRYSIAWGLHAASGLVMMIWIFVEIALLLVWSPMHGIYFTTGLLQTVLAVLALGAWPRPFLARMPR

pLDDT: mean 71.4, std 10.93, range [51.06, 86.5]

Radius of gyration: 16.98 Å; Cα contacts (8 Å, |Δi|>4): 91; chains: 1; bounding box: 38×21×49 Å

Solvent-accessible surface area (backbone atoms only — not comparable to full-atom values): 5654 Å² total; per-residue (Å²): 132,76,73,78,65,39,80,79,26,97,48,97,54,77,61,58,65,52,48,47,44,52,53,54,45,44,40,35,48,49,53,16,51,54,28,48,75,67,60,41,59,52,16,41,58,34,34,23,49,28,13,48,47,42,38,55,45,48,54,50,51,32,68,50,60,76,51,90,53,77,63,53,55,52,52,35,52,52,16,48,49,43,21,50,53,21,48,49,54,49,69,76,45,91,62,69,77,79,53,76,74,80,134